Protein AF-A0A7C1RLG8-F1 (afdb_monomer_lite)

pLDDT: mean 89.91, std 11.36, range [35.06, 97.0]

Sequence (100 aa):
MPYLAQLYRNFSDKGMRVVGIAMAYDRPDQVIAFKQKYQIPYTLALDLDSTAAKAFDVQAIPETILISPRGQIVYRHSGVINIENMQKRIAAMLPDTKEK

Foldseek 3Di:
DVLVQVLCVVCVVLPDADEAEDELPDDPVVVVVVCVVVVRPHHYYYCNPCPVCVVVVPDDPPKDWDAAPVRHTPDIDHDDDDSVVVSVVSVVRGPDPPDD

Radius of gyration: 14.4 Å; chains: 1; bounding box: 33×28×38 Å

Structure (mmCIF, N/CA/C/O backbone):
data_AF-A0A7C1RLG8-F1
#
_entry.id   AF-A0A7C1RLG8-F1
#
loop_
_atom_site.group_PDB
_atom_site.id
_atom_site.type_symbol
_atom_site.label_atom_id
_atom_site.label_alt_id
_atom_site.label_comp_id
_atom_site.label_asym_id
_atom_site.label_entity_id
_atom_site.label_seq_id
_atom_site.pdbx_PDB_ins_code
_atom_site.Cartn_x
_atom_site.Cartn_y
_atom_site.Cartn_z
_atom_site.occupancy
_atom_site.B_iso_or_equiv
_atom_site.auth_seq_id
_atom_site.auth_comp_id
_atom_site.auth_asym_id
_atom_site.auth_atom_id
_atom_site.pdbx_PDB_model_num
ATOM 1 N N . MET A 1 1 ? 7.440 -7.658 2.313 1.00 60.91 1 MET A N 1
ATOM 2 C CA . MET A 1 1 ? 6.384 -6.787 2.884 1.00 60.91 1 MET A CA 1
ATOM 3 C C . MET A 1 1 ? 5.635 -7.478 4.038 1.00 60.91 1 MET A C 1
ATOM 5 O O . MET A 1 1 ? 4.418 -7.619 3.967 1.00 60.91 1 MET A O 1
ATOM 9 N N . PRO A 1 2 ? 6.301 -7.917 5.123 1.00 68.25 2 PRO A N 1
ATOM 10 C CA . PRO A 1 2 ? 5.591 -8.550 6.245 1.00 68.25 2 PRO A CA 1
ATOM 11 C C . PRO A 1 2 ? 4.615 -7.5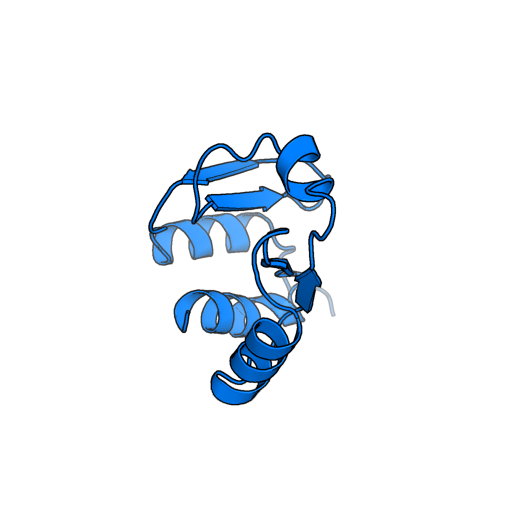83 6.937 1.00 68.25 2 PRO A C 1
ATOM 13 O O . PRO A 1 2 ? 3.546 -7.991 7.388 1.00 68.25 2 PRO A O 1
ATOM 16 N N . TYR A 1 3 ? 4.945 -6.292 6.947 1.00 81.81 3 TYR A N 1
ATOM 17 C CA . TYR A 1 3 ? 4.207 -5.285 7.699 1.00 81.81 3 TYR A CA 1
ATOM 18 C C . TYR A 1 3 ? 2.821 -4.950 7.126 1.00 81.81 3 TYR A C 1
ATOM 20 O O . TYR A 1 3 ? 1.863 -4.842 7.885 1.00 81.81 3 TYR A O 1
ATOM 28 N N . LEU A 1 4 ? 2.666 -4.852 5.798 1.00 86.81 4 LEU A N 1
ATOM 29 C CA . LEU A 1 4 ? 1.344 -4.647 5.180 1.00 86.81 4 LEU A CA 1
ATOM 30 C C . LEU A 1 4 ? 0.436 -5.865 5.380 1.00 86.81 4 LEU A C 1
ATOM 32 O O . LEU A 1 4 ? -0.752 -5.716 5.652 1.00 86.81 4 LEU A O 1
ATOM 36 N N . ALA A 1 5 ? 0.999 -7.074 5.307 1.00 89.06 5 ALA A N 1
ATOM 37 C CA . ALA A 1 5 ? 0.256 -8.295 5.594 1.00 89.06 5 ALA A CA 1
ATOM 38 C C . ALA A 1 5 ? -0.188 -8.352 7.066 1.00 89.06 5 ALA A C 1
ATOM 40 O O . ALA A 1 5 ? -1.294 -8.801 7.357 1.00 89.06 5 ALA A O 1
ATOM 41 N N . GLN A 1 6 ? 0.642 -7.862 7.993 1.00 89.12 6 GLN A N 1
ATOM 42 C CA . GLN A 1 6 ? 0.280 -7.721 9.404 1.00 89.12 6 GLN A CA 1
ATOM 43 C C . GLN A 1 6 ? -0.838 -6.692 9.609 1.00 89.12 6 GLN A C 1
ATOM 45 O O . GLN A 1 6 ? -1.815 -7.001 10.282 1.00 89.12 6 GLN A O 1
ATOM 50 N N . LEU A 1 7 ? -0.739 -5.505 9.000 1.00 90.38 7 LEU A N 1
ATOM 51 C CA . LEU A 1 7 ? -1.809 -4.501 9.033 1.00 90.38 7 LEU A CA 1
ATOM 52 C C . LEU A 1 7 ? -3.127 -5.080 8.521 1.00 90.38 7 LEU A C 1
ATOM 54 O O . LEU A 1 7 ? -4.155 -4.945 9.179 1.00 90.38 7 LEU A O 1
ATOM 58 N N . TYR A 1 8 ? -3.079 -5.769 7.379 1.00 92.94 8 TYR A N 1
ATOM 59 C CA . TYR A 1 8 ? -4.245 -6.425 6.803 1.00 92.94 8 TYR A CA 1
ATOM 60 C C . TYR A 1 8 ? -4.869 -7.428 7.771 1.00 92.94 8 TYR A C 1
ATOM 62 O O . TYR A 1 8 ? -6.058 -7.335 8.054 1.00 92.94 8 TYR A O 1
ATOM 70 N N . ARG A 1 9 ? -4.079 -8.336 8.350 1.00 91.50 9 ARG A N 1
ATOM 71 C CA . ARG A 1 9 ? -4.592 -9.302 9.334 1.00 91.50 9 ARG A CA 1
ATOM 72 C C . ARG A 1 9 ? -5.204 -8.634 10.567 1.00 91.50 9 ARG A C 1
ATOM 74 O O . ARG A 1 9 ? -6.207 -9.116 11.066 1.00 91.50 9 ARG A O 1
ATOM 81 N N . ASN A 1 10 ? -4.645 -7.518 11.032 1.00 91.06 10 ASN A N 1
ATOM 82 C CA . ASN A 1 10 ? -5.117 -6.856 12.251 1.00 91.06 10 ASN A CA 1
ATOM 83 C C . ASN A 1 10 ? -6.433 -6.082 12.072 1.00 91.06 10 ASN A C 1
ATOM 85 O O . ASN A 1 10 ? -7.159 -5.881 13.047 1.00 91.06 10 ASN A O 1
ATOM 89 N N . PHE A 1 11 ? -6.710 -5.587 10.862 1.00 93.25 11 PHE A N 1
ATOM 90 C CA . PHE A 1 11 ? -7.799 -4.632 10.636 1.00 93.25 11 PHE A CA 1
ATOM 91 C C . PHE A 1 11 ? -8.765 -5.008 9.506 1.00 93.25 11 PHE A C 1
ATOM 93 O O . PHE A 1 11 ? -9.764 -4.311 9.329 1.00 93.25 11 PHE A O 1
ATOM 100 N N . SER A 1 12 ? -8.512 -6.080 8.749 1.00 93.06 12 SER A N 1
ATOM 101 C CA . SER A 1 12 ? -9.402 -6.503 7.652 1.00 93.06 12 SER A CA 1
ATOM 102 C C . SER A 1 12 ? -10.815 -6.821 8.133 1.00 93.06 12 SER A C 1
ATOM 104 O O . SER A 1 12 ? -11.775 -6.296 7.569 1.00 93.06 12 SER A O 1
ATOM 106 N N . ASP A 1 13 ? -10.939 -7.547 9.243 1.00 92.44 13 ASP A N 1
ATOM 107 C CA . ASP A 1 13 ? -12.230 -7.867 9.873 1.00 92.44 13 ASP A CA 1
ATOM 108 C C . ASP A 1 13 ? -12.961 -6.631 10.422 1.00 92.44 13 ASP A C 1
ATOM 110 O O . ASP A 1 13 ? -14.166 -6.658 10.651 1.00 92.44 13 ASP A O 1
ATOM 114 N N . LYS A 1 14 ? -12.243 -5.517 10.600 1.00 91.88 14 LYS A N 1
ATOM 115 C CA . LYS A 1 14 ? -12.787 -4.235 11.075 1.00 91.88 14 LYS A CA 1
ATOM 116 C C . LYS A 1 14 ? -13.155 -3.284 9.933 1.00 91.88 14 LYS A C 1
ATOM 118 O O . LYS A 1 14 ? -13.524 -2.142 10.184 1.00 91.88 14 LYS A O 1
ATOM 123 N N . GLY A 1 15 ? -13.037 -3.736 8.683 1.00 91.25 15 GLY A N 1
ATOM 124 C CA . GLY A 1 15 ? -13.396 -2.970 7.489 1.00 91.25 15 GLY A CA 1
ATOM 125 C C . GLY A 1 15 ? -12.218 -2.341 6.743 1.00 91.25 15 GLY A C 1
ATOM 126 O O . GLY A 1 15 ? -12.429 -1.723 5.700 1.00 91.25 15 GLY A O 1
ATOM 127 N N . MET A 1 16 ? -10.974 -2.515 7.205 1.00 94.31 16 MET A N 1
ATOM 128 C CA . MET A 1 16 ? -9.807 -2.028 6.464 1.00 94.31 16 MET A CA 1
ATOM 129 C C . MET A 1 16 ? -9.552 -2.8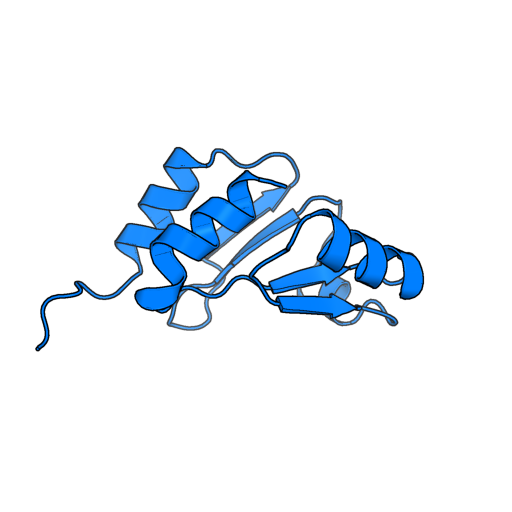91 5.222 1.00 94.31 16 MET A C 1
ATOM 131 O O . MET A 1 16 ? -9.560 -4.119 5.275 1.00 94.31 16 MET A O 1
ATOM 135 N N . ARG A 1 17 ? -9.239 -2.259 4.091 1.00 94.62 17 ARG A N 1
ATOM 136 C CA . ARG A 1 17 ? -8.783 -2.948 2.879 1.00 94.62 17 ARG A CA 1
ATOM 137 C C . ARG A 1 17 ? -7.379 -2.487 2.513 1.00 94.62 17 ARG A C 1
ATOM 139 O O . ARG A 1 17 ? -7.027 -1.331 2.718 1.00 94.62 17 ARG A O 1
ATOM 146 N N . VAL A 1 18 ? -6.588 -3.404 1.961 1.00 95.06 18 VAL A N 1
ATOM 147 C CA . VAL A 1 18 ? -5.280 -3.106 1.368 1.00 95.06 18 VAL A CA 1
ATOM 148 C C . VAL A 1 18 ? -5.333 -3.540 -0.089 1.00 95.06 18 VAL A C 1
ATOM 150 O O . VAL A 1 18 ? -5.782 -4.647 -0.393 1.00 95.06 18 VAL A O 1
ATOM 153 N N . VAL A 1 19 ? -4.877 -2.664 -0.977 1.00 95.44 19 VAL A N 1
ATOM 154 C CA . VAL A 1 19 ? -4.686 -2.964 -2.394 1.00 95.44 19 VAL A CA 1
ATOM 155 C C . VAL A 1 19 ? -3.248 -2.604 -2.729 1.00 95.44 19 VAL A C 1
ATOM 157 O O . VAL A 1 19 ? -2.857 -1.447 -2.606 1.00 95.44 19 VAL A O 1
ATOM 160 N N . GLY A 1 20 ? -2.445 -3.599 -3.096 1.00 95.06 20 GLY A N 1
ATOM 161 C CA . GLY A 1 20 ? -1.128 -3.348 -3.667 1.00 95.06 20 GLY A CA 1
ATOM 162 C C . GLY A 1 20 ? -1.255 -3.173 -5.173 1.00 95.06 20 GLY A C 1
ATOM 163 O O . GLY A 1 20 ? -1.881 -3.996 -5.840 1.00 95.06 20 GLY A O 1
ATOM 164 N N . ILE A 1 21 ? -0.669 -2.101 -5.689 1.00 95.81 21 ILE A N 1
ATOM 165 C CA . ILE A 1 21 ? -0.631 -1.805 -7.117 1.00 95.81 21 ILE A CA 1
ATOM 166 C C . ILE A 1 21 ? 0.755 -2.186 -7.630 1.00 95.81 21 ILE A C 1
ATOM 168 O O . ILE A 1 21 ? 1.756 -1.655 -7.152 1.00 95.81 21 ILE A O 1
ATOM 172 N N . ALA A 1 22 ? 0.805 -3.146 -8.545 1.00 95.50 22 ALA A N 1
ATOM 173 C CA . ALA A 1 22 ? 1.993 -3.473 -9.320 1.00 95.50 22 ALA A CA 1
ATOM 174 C C . ALA A 1 22 ? 2.008 -2.599 -10.576 1.00 95.50 22 ALA A C 1
ATOM 176 O O . ALA A 1 22 ? 0.983 -2.456 -11.242 1.00 95.50 22 ALA A O 1
ATOM 177 N N . MET A 1 23 ? 3.147 -1.985 -10.861 1.00 95.50 23 MET A N 1
ATOM 178 C CA . MET A 1 23 ? 3.292 -0.941 -11.871 1.00 95.50 23 MET A CA 1
ATOM 179 C C . MET A 1 23 ? 3.299 -1.526 -13.287 1.00 95.50 23 MET A C 1
ATOM 181 O O . MET A 1 23 ? 3.541 -2.714 -13.475 1.00 95.50 23 MET A O 1
ATOM 185 N N . ALA A 1 24 ? 3.113 -0.681 -14.305 1.00 93.12 24 ALA A N 1
ATOM 186 C CA . ALA A 1 24 ? 3.071 -1.102 -15.711 1.00 93.12 24 ALA A CA 1
ATOM 187 C C . ALA A 1 24 ? 4.309 -1.893 -16.179 1.00 93.12 24 ALA A C 1
ATOM 189 O O . ALA A 1 24 ? 4.216 -2.724 -17.079 1.00 93.12 24 ALA A O 1
ATOM 190 N N . TYR A 1 25 ? 5.473 -1.636 -15.576 1.00 92.38 25 TYR A N 1
ATOM 191 C CA . TYR A 1 25 ? 6.721 -2.339 -15.883 1.00 92.38 25 TYR A CA 1
ATOM 192 C C . TYR A 1 25 ? 6.915 -3.641 -15.085 1.00 92.38 25 TYR A C 1
ATOM 194 O O . TYR A 1 25 ? 7.870 -4.373 -15.352 1.00 92.38 25 TYR A O 1
ATOM 202 N N . ASP A 1 26 ? 6.039 -3.953 -14.125 1.00 92.69 26 ASP A N 1
ATOM 203 C CA . ASP A 1 26 ? 6.076 -5.212 -13.386 1.00 92.69 26 ASP A CA 1
ATOM 204 C C . ASP A 1 26 ? 5.469 -6.335 -14.231 1.00 92.69 26 ASP A C 1
ATOM 206 O O . ASP A 1 26 ? 4.326 -6.270 -14.689 1.00 92.69 26 ASP A O 1
ATOM 210 N N . ARG A 1 27 ? 6.223 -7.421 -14.425 1.00 95.25 27 ARG A N 1
ATOM 211 C CA . ARG A 1 27 ? 5.729 -8.549 -15.218 1.00 95.25 27 ARG A CA 1
ATOM 212 C C . ARG A 1 27 ? 4.623 -9.312 -14.468 1.00 95.25 27 ARG A C 1
ATOM 214 O O . ARG A 1 27 ? 4.845 -9.709 -13.319 1.00 95.25 27 ARG A O 1
ATOM 221 N N . PRO A 1 28 ? 3.475 -9.621 -15.104 1.00 94.75 28 PRO A N 1
ATOM 222 C CA . PRO A 1 28 ? 2.366 -10.314 -14.441 1.00 94.75 28 PRO A CA 1
ATOM 223 C C . PRO A 1 28 ? 2.742 -11.656 -13.799 1.00 94.75 28 PRO A C 1
ATOM 225 O O . PRO A 1 28 ? 2.291 -11.962 -12.695 1.00 94.75 28 PRO A O 1
ATOM 228 N N . ASP A 1 29 ? 3.600 -12.445 -14.451 1.00 96.44 29 ASP A N 1
ATOM 229 C CA . ASP A 1 29 ? 4.073 -13.734 -13.936 1.00 96.44 29 ASP A CA 1
ATOM 230 C C . ASP A 1 29 ? 4.880 -13.575 -12.639 1.00 96.44 29 ASP A C 1
ATOM 232 O O . ASP A 1 29 ? 4.686 -14.329 -11.683 1.00 96.44 29 ASP A O 1
ATOM 236 N N . GLN A 1 30 ? 5.722 -12.542 -12.563 1.00 94.81 30 GLN A N 1
ATOM 237 C CA . GLN A 1 30 ? 6.491 -12.218 -11.363 1.00 94.81 30 GLN A CA 1
ATOM 238 C C . GLN A 1 30 ? 5.595 -11.733 -10.222 1.00 94.81 30 GLN A C 1
ATOM 240 O O . GLN A 1 30 ? 5.805 -12.129 -9.076 1.00 94.81 30 GLN A O 1
ATOM 245 N N . VAL A 1 31 ? 4.565 -10.936 -10.517 1.00 94.38 31 VAL A N 1
ATOM 246 C CA . VAL A 1 31 ? 3.598 -10.463 -9.512 1.00 94.38 31 VAL A CA 1
ATOM 247 C C . VAL A 1 31 ? 2.794 -11.629 -8.930 1.00 94.38 31 VAL A C 1
ATOM 249 O O . VAL A 1 31 ? 2.621 -11.718 -7.710 1.00 94.38 31 VAL A O 1
ATOM 252 N N . ILE A 1 32 ? 2.352 -12.569 -9.771 1.00 94.31 32 ILE A N 1
ATOM 253 C CA . ILE A 1 32 ? 1.653 -13.785 -9.329 1.00 94.31 32 ILE A CA 1
ATOM 254 C C . ILE A 1 32 ? 2.575 -14.650 -8.463 1.00 94.31 32 ILE A C 1
ATOM 256 O O . ILE A 1 32 ? 2.190 -15.040 -7.357 1.00 94.31 32 ILE A O 1
ATOM 260 N N . ALA A 1 33 ? 3.804 -14.903 -8.920 1.00 95.06 33 ALA A N 1
ATOM 261 C CA . ALA A 1 33 ? 4.787 -15.670 -8.160 1.00 95.06 33 ALA A CA 1
ATOM 262 C C . ALA A 1 33 ? 5.109 -15.002 -6.813 1.00 95.06 33 ALA A C 1
ATOM 264 O O . ALA A 1 33 ? 5.203 -15.678 -5.789 1.00 95.06 33 ALA A O 1
ATOM 265 N N . PHE A 1 34 ? 5.215 -13.671 -6.780 1.00 92.19 34 PHE A N 1
ATOM 266 C CA . PHE A 1 34 ? 5.426 -12.895 -5.559 1.00 92.19 34 PHE A CA 1
ATOM 267 C C . PHE A 1 34 ? 4.256 -13.053 -4.581 1.00 92.19 34 PHE A C 1
ATOM 269 O O . PHE A 1 34 ? 4.473 -13.346 -3.402 1.00 92.19 34 PHE A O 1
ATO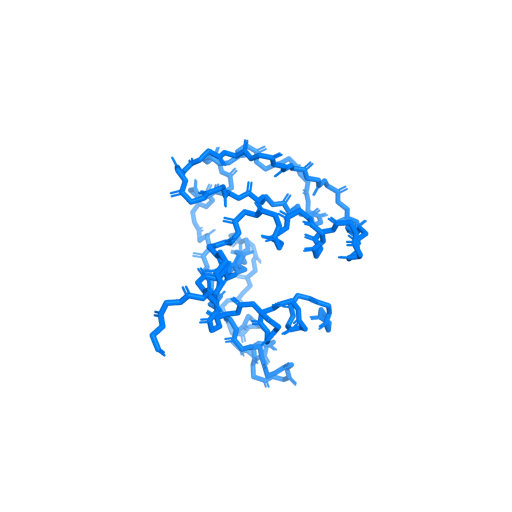M 276 N N . LYS A 1 35 ? 3.012 -12.940 -5.067 1.00 92.56 35 LYS A N 1
ATOM 277 C CA . LYS A 1 35 ? 1.801 -13.168 -4.265 1.00 92.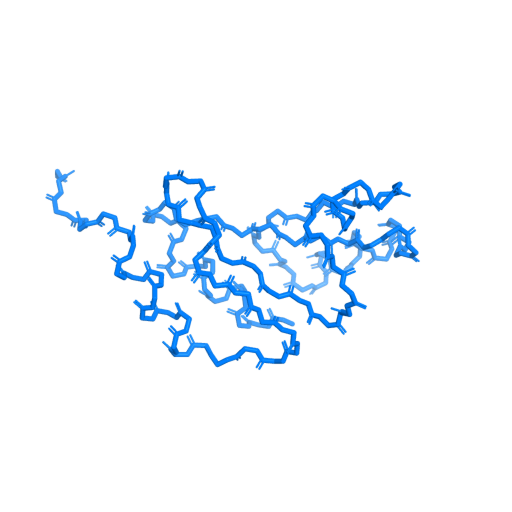56 35 LYS A CA 1
ATOM 278 C C . LYS A 1 35 ? 1.808 -14.544 -3.604 1.00 92.56 35 LYS A C 1
ATOM 280 O O . LYS A 1 35 ? 1.531 -14.641 -2.410 1.00 92.56 35 LYS A O 1
ATOM 285 N N . GLN A 1 36 ? 2.125 -15.582 -4.376 1.00 93.62 36 GLN A N 1
ATOM 286 C CA . GLN A 1 36 ? 2.149 -16.969 -3.910 1.00 93.62 36 GLN A CA 1
ATOM 287 C C . GLN A 1 36 ? 3.286 -17.206 -2.911 1.00 93.62 36 GLN A C 1
ATOM 289 O O . GLN A 1 36 ? 3.042 -17.691 -1.808 1.00 93.62 36 GLN A O 1
ATOM 294 N N . LYS A 1 37 ? 4.511 -16.794 -3.259 1.00 93.62 37 LYS A N 1
ATOM 295 C CA . LYS A 1 37 ? 5.714 -16.973 -2.434 1.00 93.62 37 LYS A CA 1
ATOM 296 C C . LYS A 1 37 ? 5.586 -16.321 -1.059 1.00 93.62 37 LYS A C 1
ATOM 298 O O . LYS A 1 37 ? 6.015 -16.902 -0.069 1.00 93.62 37 LYS A O 1
ATOM 303 N N . TYR A 1 38 ? 5.017 -15.118 -0.998 1.00 90.94 38 TYR A N 1
ATOM 304 C CA . TYR A 1 38 ? 4.872 -14.361 0.248 1.00 90.94 38 TYR A CA 1
ATOM 305 C C . TYR A 1 38 ? 3.486 -14.490 0.888 1.00 90.94 38 TYR A C 1
ATOM 307 O O . TYR A 1 38 ? 3.220 -13.795 1.869 1.00 90.94 38 TYR A O 1
ATOM 315 N N . GLN A 1 39 ? 2.620 -15.354 0.343 1.00 92.19 39 GLN A N 1
ATOM 316 C CA . GLN A 1 39 ? 1.262 -15.609 0.835 1.00 92.19 39 GLN A CA 1
ATOM 317 C C . GLN A 1 39 ? 0.500 -14.310 1.133 1.00 92.19 39 GLN A C 1
ATOM 319 O O . GLN A 1 39 ? -0.022 -14.099 2.229 1.00 92.19 39 GLN A O 1
ATOM 324 N N . ILE A 1 40 ? 0.500 -13.393 0.164 1.00 92.75 40 ILE A N 1
ATOM 325 C CA . ILE A 1 40 ? -0.043 -12.049 0.361 1.00 92.75 40 ILE A CA 1
ATOM 326 C C . ILE A 1 40 ? -1.564 -12.138 0.558 1.00 92.75 40 ILE A C 1
ATOM 328 O O . ILE A 1 40 ? -2.263 -12.568 -0.364 1.00 92.75 40 ILE A O 1
ATOM 332 N N . PRO A 1 41 ? -2.090 -11.723 1.730 1.00 93.69 41 PRO A N 1
ATOM 333 C CA . PRO A 1 41 ? -3.491 -11.945 2.088 1.00 93.69 41 PRO A CA 1
ATOM 334 C C . PRO A 1 41 ? -4.439 -10.877 1.525 1.00 93.69 41 PRO A C 1
ATOM 336 O O . PRO A 1 41 ? -5.648 -10.975 1.701 1.00 93.69 41 PRO A O 1
ATOM 339 N N . TYR A 1 42 ? -3.896 -9.845 0.879 1.00 93.94 42 TYR A N 1
ATOM 340 C CA . TYR A 1 42 ? -4.636 -8.705 0.354 1.00 93.94 42 TYR A CA 1
ATOM 341 C C . TYR A 1 42 ? -4.633 -8.670 -1.179 1.00 93.94 42 TYR A C 1
ATOM 343 O O . TYR A 1 42 ? -3.903 -9.410 -1.846 1.00 93.94 42 TYR A O 1
ATOM 351 N N . THR A 1 43 ? -5.469 -7.805 -1.750 1.00 93.69 43 THR A N 1
ATOM 352 C CA . THR A 1 43 ? -5.610 -7.674 -3.202 1.00 93.69 43 THR A CA 1
ATOM 353 C C . THR A 1 43 ? -4.337 -7.110 -3.821 1.00 93.69 43 THR A C 1
ATOM 355 O O . THR A 1 43 ? -3.790 -6.118 -3.344 1.00 93.69 43 THR A O 1
ATOM 358 N N . LEU A 1 44 ? -3.894 -7.725 -4.914 1.00 94.81 44 LEU A N 1
ATOM 359 C CA . LEU A 1 44 ? -2.866 -7.182 -5.794 1.00 94.81 44 LEU A CA 1
ATOM 360 C C . LEU A 1 44 ? -3.497 -6.913 -7.155 1.00 94.81 44 LEU A C 1
ATOM 362 O O . LEU A 1 44 ? -4.128 -7.812 -7.711 1.00 94.81 44 LEU A O 1
ATOM 366 N N . ALA A 1 45 ? -3.340 -5.692 -7.655 1.00 94.75 45 ALA A N 1
ATOM 367 C CA . ALA A 1 45 ? -3.801 -5.263 -8.968 1.00 94.75 45 ALA A CA 1
ATOM 368 C C . ALA A 1 45 ? -2.603 -4.878 -9.844 1.00 94.75 45 ALA A C 1
ATOM 370 O O . ALA A 1 45 ? -1.596 -4.395 -9.333 1.00 94.75 45 ALA A O 1
ATOM 371 N N . LEU A 1 46 ? -2.721 -5.110 -11.150 1.00 96.12 46 LEU A N 1
ATOM 372 C CA . LEU A 1 46 ? -1.731 -4.728 -12.156 1.00 96.12 46 LEU A CA 1
ATOM 373 C C . LEU A 1 46 ? -2.189 -3.429 -12.821 1.00 96.12 46 LEU A C 1
ATOM 375 O O . LEU A 1 46 ? -3.279 -3.386 -13.389 1.00 96.12 46 LEU A O 1
ATOM 379 N N . ASP A 1 47 ? -1.360 -2.396 -12.769 1.00 96.06 47 ASP A N 1
ATOM 380 C CA . ASP A 1 47 ? -1.587 -1.098 -13.403 1.00 96.06 47 ASP A CA 1
ATOM 381 C C . ASP A 1 47 ? -0.880 -1.048 -14.762 1.00 96.06 47 ASP A C 1
ATOM 383 O O . ASP A 1 47 ? 0.121 -0.360 -14.939 1.00 96.06 47 ASP A O 1
ATOM 387 N N . LEU A 1 48 ? -1.365 -1.858 -15.710 1.00 94.19 48 LEU A N 1
ATOM 388 C CA . LEU A 1 48 ? -0.692 -2.134 -16.989 1.00 94.19 48 LEU A CA 1
ATOM 389 C C . LEU A 1 48 ? -0.516 -0.895 -17.886 1.00 94.19 48 LEU A C 1
ATOM 391 O O . LEU A 1 48 ? 0.394 -0.862 -18.709 1.00 94.19 48 LEU A O 1
ATOM 395 N N . ASP A 1 49 ? -1.379 0.110 -17.745 1.00 95.38 49 ASP A N 1
ATOM 396 C CA . ASP A 1 49 ? -1.408 1.344 -18.545 1.00 95.38 49 ASP A CA 1
ATOM 397 C C . ASP A 1 49 ? -1.049 2.607 -17.729 1.00 95.38 49 ASP A C 1
ATOM 399 O O . ASP A 1 49 ? -1.149 3.747 -18.214 1.00 95.38 49 ASP A O 1
ATOM 403 N N . SER A 1 50 ? -0.588 2.403 -16.492 1.00 95.31 50 SER A N 1
ATOM 404 C CA . SER A 1 50 ? -0.298 3.451 -15.512 1.00 95.31 50 SER A CA 1
ATOM 405 C C . SER A 1 50 ? -1.505 4.339 -15.169 1.00 95.31 50 SER A C 1
ATOM 407 O O . SER A 1 50 ? -1.318 5.497 -14.781 1.00 95.31 50 SER A O 1
ATOM 409 N N . THR A 1 51 ? -2.741 3.861 -15.351 1.00 97.00 51 THR A N 1
ATOM 410 C CA . THR A 1 51 ? -3.954 4.630 -15.039 1.00 97.00 51 THR A CA 1
ATOM 411 C C . THR A 1 51 ? -4.030 4.952 -13.551 1.00 97.00 51 THR A C 1
ATOM 413 O O . THR A 1 51 ? -4.292 6.102 -13.190 1.00 97.00 51 THR A O 1
ATOM 416 N N . ALA A 1 52 ? -3.755 3.983 -12.674 1.00 95.44 52 ALA A N 1
ATOM 417 C CA . ALA A 1 52 ? -3.790 4.210 -11.233 1.00 95.44 52 ALA A CA 1
ATOM 418 C C . ALA A 1 52 ? -2.653 5.142 -10.794 1.00 95.44 52 ALA A C 1
ATOM 420 O O . ALA A 1 52 ? -2.897 6.110 -10.074 1.00 95.44 52 ALA A O 1
ATOM 421 N N . ALA A 1 53 ? -1.429 4.906 -11.274 1.00 95.25 53 ALA A N 1
ATOM 422 C CA . ALA A 1 53 ? -0.275 5.746 -10.972 1.00 95.25 53 ALA A CA 1
ATOM 423 C C . ALA A 1 53 ? -0.508 7.215 -11.356 1.00 95.25 53 ALA A C 1
ATOM 425 O O . ALA A 1 53 ? -0.216 8.109 -10.565 1.00 95.25 53 ALA A O 1
ATOM 426 N N . LYS A 1 54 ? -1.096 7.470 -12.533 1.00 95.94 54 LYS A N 1
ATOM 427 C CA . LYS A 1 54 ? -1.458 8.825 -12.981 1.00 95.94 54 LYS A CA 1
ATOM 428 C C . LYS A 1 54 ? -2.588 9.422 -12.149 1.00 95.94 54 LYS A C 1
ATOM 430 O O . LYS A 1 54 ? -2.483 10.568 -11.727 1.00 95.94 54 LYS A O 1
ATOM 435 N N . ALA A 1 55 ? -3.650 8.658 -11.888 1.00 95.69 55 ALA A N 1
ATOM 436 C CA . ALA A 1 55 ? -4.798 9.133 -11.112 1.00 95.69 55 ALA A CA 1
ATOM 437 C C . ALA A 1 55 ? -4.410 9.539 -9.681 1.00 95.69 55 ALA A C 1
ATOM 439 O O . ALA A 1 55 ? -4.985 10.470 -9.120 1.00 95.69 55 ALA A O 1
ATOM 440 N N . PHE A 1 56 ? -3.420 8.857 -9.104 1.00 94.81 56 PHE A N 1
ATOM 441 C CA . PHE A 1 56 ? -2.883 9.166 -7.785 1.00 94.81 56 PHE A CA 1
ATOM 442 C C . PHE A 1 56 ? -1.628 10.046 -7.810 1.00 94.81 56 PHE A C 1
ATOM 444 O O . PHE A 1 56 ? -1.099 10.318 -6.734 1.00 94.81 56 PHE A O 1
ATOM 451 N N . ASP A 1 57 ? -1.183 10.526 -8.974 1.00 94.44 57 ASP A N 1
ATOM 452 C CA . ASP A 1 57 ? 0.029 11.342 -9.140 1.00 94.44 57 ASP A CA 1
ATOM 453 C C . ASP A 1 57 ? 1.255 10.744 -8.419 1.00 94.44 57 ASP A C 1
ATOM 455 O O . ASP A 1 57 ? 1.905 11.387 -7.594 1.00 94.44 57 ASP A O 1
ATOM 459 N N . VAL A 1 58 ? 1.511 9.456 -8.671 1.00 93.56 58 VAL A N 1
ATOM 460 C CA . VAL A 1 58 ? 2.627 8.702 -8.083 1.00 93.56 58 VAL A CA 1
ATOM 461 C C . VAL A 1 58 ? 3.921 9.080 -8.795 1.00 93.56 58 VAL A C 1
ATOM 463 O O . VAL A 1 58 ? 4.093 8.800 -9.981 1.00 93.56 58 VAL A O 1
ATOM 466 N N . GLN A 1 59 ? 4.849 9.682 -8.054 1.00 88.06 59 GLN A N 1
ATOM 467 C CA . GLN A 1 59 ? 6.115 10.201 -8.592 1.00 88.06 59 GLN A CA 1
ATOM 468 C C . GLN A 1 59 ? 7.306 9.276 -8.301 1.00 88.06 59 GLN A C 1
ATOM 470 O O . GLN A 1 59 ? 8.294 9.274 -9.034 1.00 88.06 59 GLN A O 1
ATOM 475 N N . ALA A 1 60 ? 7.231 8.477 -7.232 1.00 89.62 60 ALA A N 1
ATOM 476 C CA . ALA A 1 60 ? 8.295 7.562 -6.834 1.00 89.62 60 ALA A CA 1
ATOM 477 C C . ALA A 1 60 ? 7.738 6.364 -6.064 1.00 89.62 60 ALA A C 1
ATOM 479 O O . ALA A 1 60 ? 6.832 6.511 -5.252 1.00 89.62 60 ALA A O 1
ATOM 480 N N . ILE A 1 61 ? 8.330 5.186 -6.265 1.00 89.19 61 ILE A N 1
ATOM 481 C CA . ILE A 1 61 ? 7.987 3.977 -5.511 1.00 89.19 61 ILE A CA 1
ATOM 482 C 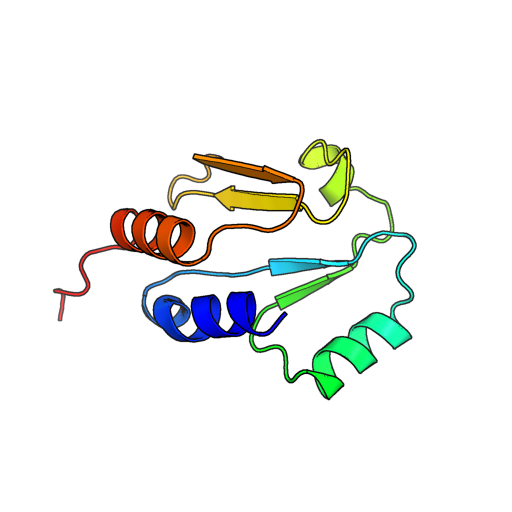C . ILE A 1 61 ? 9.069 3.634 -4.469 1.00 89.19 61 ILE A C 1
ATOM 484 O O . ILE A 1 61 ? 10.249 3.897 -4.704 1.00 89.19 61 ILE A O 1
ATOM 488 N N . PRO A 1 62 ? 8.707 3.007 -3.333 1.00 91.06 62 PRO A N 1
ATOM 489 C CA . PRO A 1 62 ? 7.343 2.690 -2.905 1.00 91.06 62 PRO A CA 1
ATOM 490 C C . PRO A 1 62 ? 6.577 3.940 -2.445 1.00 91.06 62 PRO A C 1
ATOM 492 O O . PRO A 1 62 ? 7.143 4.807 -1.784 1.00 91.06 62 PRO A O 1
ATOM 495 N N . GLU A 1 63 ? 5.277 3.994 -2.733 1.00 93.56 63 GLU A N 1
ATOM 496 C CA . GLU A 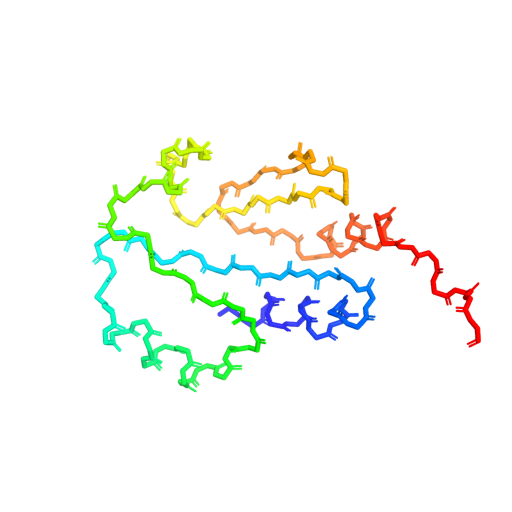1 63 ? 4.371 5.036 -2.239 1.00 93.56 63 GLU A CA 1
ATOM 497 C C . GLU A 1 63 ? 3.180 4.399 -1.522 1.00 93.56 63 GLU A C 1
ATOM 499 O O . GLU A 1 63 ? 2.606 3.413 -1.982 1.00 93.56 63 GLU A O 1
ATOM 504 N N . THR A 1 64 ? 2.828 4.939 -0.356 1.00 94.31 64 THR A N 1
ATOM 505 C CA . THR A 1 64 ? 1.670 4.505 0.429 1.00 94.31 64 THR A CA 1
ATOM 506 C C . THR A 1 64 ? 0.658 5.631 0.508 1.00 94.31 64 THR A C 1
ATOM 508 O O . THR A 1 64 ? 0.976 6.725 0.974 1.00 94.31 64 THR A O 1
ATOM 511 N N . ILE A 1 65 ? -0.577 5.333 0.118 1.00 95.00 65 ILE A N 1
ATOM 512 C CA . ILE A 1 65 ? -1.714 6.248 0.193 1.00 95.00 65 ILE A CA 1
ATOM 513 C C . ILE A 1 65 ? -2.754 5.632 1.127 1.00 95.00 65 ILE A C 1
ATOM 515 O O . ILE A 1 65 ? -3.114 4.465 0.986 1.00 95.00 65 ILE A O 1
ATOM 519 N N . LEU A 1 66 ? -3.230 6.419 2.089 1.00 95.19 66 LEU A N 1
ATOM 520 C CA . LEU A 1 66 ? -4.305 6.040 2.999 1.00 95.19 66 LEU A CA 1
ATOM 521 C C . LEU A 1 66 ? -5.553 6.844 2.660 1.00 95.19 66 LEU A C 1
ATOM 523 O O . LEU A 1 66 ? -5.537 8.079 2.671 1.00 95.19 66 LEU A O 1
ATOM 527 N N . ILE A 1 67 ? -6.631 6.120 2.391 1.00 95.75 67 ILE A N 1
ATOM 528 C CA . ILE A 1 67 ? -7.930 6.676 2.031 1.00 95.75 67 ILE A CA 1
ATOM 529 C C . ILE A 1 67 ? -8.882 6.426 3.201 1.00 95.75 67 ILE A C 1
ATOM 531 O O . ILE A 1 67 ? -8.973 5.306 3.705 1.00 95.75 67 ILE A O 1
ATOM 535 N N . SER A 1 68 ? -9.561 7.474 3.663 1.00 94.50 68 SER A N 1
ATOM 536 C CA . SER A 1 68 ? -10.546 7.380 4.739 1.00 94.50 68 SER A CA 1
ATOM 537 C C . SER A 1 68 ? -11.830 6.687 4.264 1.00 94.50 68 SER A C 1
ATOM 539 O O . SER A 1 68 ? -12.096 6.643 3.060 1.00 94.50 68 SER A O 1
ATOM 541 N N . PRO A 1 69 ? -12.704 6.230 5.180 1.00 92.06 69 PRO A N 1
ATOM 542 C CA . PRO A 1 69 ? -14.010 5.673 4.811 1.00 92.06 69 PRO A CA 1
ATOM 543 C C . PRO A 1 69 ? -14.903 6.625 3.996 1.00 92.06 69 PRO A C 1
ATOM 545 O O . PRO A 1 69 ? -15.833 6.179 3.334 1.00 92.06 69 PRO A O 1
ATOM 548 N N . ARG A 1 70 ? -14.621 7.936 4.020 1.00 92.62 70 ARG A N 1
ATOM 549 C CA . ARG A 1 70 ? -15.322 8.959 3.223 1.00 92.62 70 ARG A CA 1
ATOM 550 C C . ARG A 1 70 ? -14.721 9.156 1.824 1.00 92.62 70 ARG A C 1
ATOM 552 O O . ARG A 1 70 ? -15.102 10.092 1.132 1.00 92.62 70 ARG A O 1
ATOM 559 N N . GLY A 1 71 ? -13.755 8.326 1.424 1.00 93.38 71 GLY A N 1
ATOM 560 C CA . GLY A 1 71 ? -13.091 8.407 0.120 1.00 93.38 71 GLY A CA 1
ATOM 561 C C . GLY A 1 71 ? -12.037 9.513 0.010 1.00 93.38 71 GLY A C 1
ATOM 562 O O . GLY A 1 71 ? -11.613 9.842 -1.092 1.00 93.38 71 GLY A O 1
ATOM 563 N N . GLN A 1 72 ? -11.604 10.103 1.128 1.00 95.62 72 GLN A N 1
ATOM 564 C CA . GLN A 1 72 ? -10.620 11.190 1.122 1.00 95.62 72 GLN A CA 1
ATOM 565 C C . GLN A 1 72 ? -9.210 10.651 1.358 1.00 95.62 72 GLN A C 1
ATOM 567 O O . GLN A 1 72 ? -9.004 9.850 2.269 1.00 95.62 72 GLN A O 1
ATOM 572 N N . ILE A 1 73 ? -8.224 11.127 0.596 1.00 95.38 73 ILE A N 1
ATOM 573 C CA . ILE A 1 73 ? -6.812 10.851 0.884 1.00 95.38 73 ILE A CA 1
ATOM 574 C C . ILE A 1 73 ? -6.426 11.624 2.148 1.00 95.38 73 ILE A C 1
ATOM 576 O O . ILE A 1 73 ? -6.433 12.851 2.160 1.00 95.38 73 ILE A O 1
ATOM 580 N N . VAL A 1 74 ? -6.099 10.902 3.218 1.00 95.19 74 VAL A N 1
ATOM 581 C CA . VAL A 1 74 ? -5.767 11.478 4.536 1.00 95.19 74 VAL A CA 1
ATOM 582 C C . VAL A 1 74 ? -4.293 11.339 4.896 1.00 95.19 74 VAL A C 1
ATOM 584 O O . VAL A 1 74 ? -3.825 11.932 5.868 1.00 95.19 74 VAL A O 1
ATOM 587 N N . TYR A 1 75 ? -3.553 10.531 4.140 1.00 94.69 75 TYR A N 1
ATOM 588 C CA . TYR A 1 75 ? -2.115 10.380 4.298 1.00 94.69 75 TYR A CA 1
ATOM 589 C C . TYR A 1 75 ? -1.491 9.865 3.001 1.00 94.69 75 TYR A C 1
ATOM 591 O O . TYR A 1 75 ? -2.050 8.994 2.334 1.00 94.69 75 TYR A O 1
ATOM 599 N N . ARG A 1 76 ? -0.314 10.398 2.678 1.00 94.00 76 ARG A N 1
ATOM 600 C CA . ARG A 1 76 ? 0.538 9.986 1.564 1.00 94.00 76 ARG A CA 1
ATOM 601 C C . ARG A 1 76 ? 1.983 9.972 2.048 1.00 94.00 76 ARG A C 1
ATOM 603 O O . ARG A 1 76 ? 2.390 10.879 2.774 1.00 94.00 76 ARG A O 1
ATOM 610 N N . HIS A 1 77 ? 2.743 8.948 1.676 1.00 92.88 77 HIS A N 1
ATOM 611 C CA . HIS A 1 77 ? 4.154 8.847 2.030 1.00 92.88 77 HIS A CA 1
ATOM 612 C C . HIS A 1 77 ? 4.943 8.053 0.998 1.00 92.88 77 HIS A C 1
ATOM 614 O O . HIS A 1 77 ? 4.605 6.905 0.706 1.00 92.88 77 HIS A O 1
ATOM 620 N N . SER A 1 78 ? 6.017 8.660 0.505 1.00 91.94 78 SER A N 1
ATOM 621 C CA . SER A 1 78 ? 7.014 8.005 -0.337 1.00 91.94 78 SER A CA 1
ATOM 622 C C . SER A 1 78 ? 8.114 7.415 0.545 1.00 91.94 78 SER A C 1
ATOM 624 O O . SER A 1 78 ? 8.643 8.094 1.423 1.00 91.94 78 SER A O 1
ATOM 626 N N . GLY A 1 79 ? 8.465 6.155 0.305 1.00 88.69 79 GLY A N 1
ATOM 627 C CA . GLY A 1 79 ? 9.457 5.417 1.081 1.00 88.69 79 GLY A CA 1
ATOM 628 C C . GLY A 1 79 ? 8.853 4.508 2.155 1.00 88.69 79 GLY A C 1
ATOM 629 O O . GLY A 1 79 ? 7.739 3.993 2.035 1.00 88.69 79 GLY A O 1
ATOM 630 N N . VAL A 1 80 ? 9.644 4.238 3.194 1.00 86.88 80 VAL A N 1
ATOM 631 C CA . VAL A 1 80 ? 9.302 3.267 4.241 1.00 86.88 80 VAL A CA 1
ATOM 632 C C . VAL A 1 80 ? 8.425 3.920 5.307 1.00 86.88 80 VAL A C 1
ATOM 634 O O . VAL A 1 80 ? 8.871 4.789 6.051 1.00 86.88 80 VAL A O 1
ATOM 637 N N . ILE A 1 81 ? 7.187 3.444 5.432 1.00 89.56 81 ILE A N 1
ATOM 638 C CA . ILE A 1 81 ? 6.250 3.921 6.454 1.00 89.56 81 ILE A CA 1
ATOM 639 C C . ILE A 1 81 ? 6.626 3.454 7.868 1.00 89.56 81 ILE A C 1
ATOM 641 O O . ILE A 1 81 ? 7.071 2.324 8.081 1.00 89.56 81 ILE A O 1
ATOM 645 N N . ASN A 1 82 ? 6.335 4.294 8.866 1.00 90.19 82 ASN A N 1
ATOM 646 C CA . ASN A 1 82 ? 6.305 3.875 10.266 1.00 90.19 82 ASN A CA 1
ATOM 647 C C . ASN A 1 82 ? 4.982 3.143 10.557 1.00 90.19 82 ASN A C 1
ATOM 649 O O . ASN A 1 82 ? 3.899 3.733 10.498 1.00 90.19 82 ASN A O 1
ATOM 653 N N . ILE A 1 83 ? 5.080 1.854 10.882 1.00 87.38 83 ILE A N 1
ATOM 654 C CA . ILE A 1 83 ? 3.917 0.978 11.048 1.00 87.38 83 ILE A CA 1
ATOM 655 C C . ILE A 1 83 ? 3.088 1.329 12.277 1.00 87.38 83 ILE A C 1
ATOM 657 O O . ILE A 1 83 ? 1.868 1.315 12.182 1.00 87.38 83 ILE A O 1
ATOM 661 N N . GLU A 1 84 ? 3.700 1.700 13.397 1.00 90.62 84 GLU A N 1
ATOM 662 C CA . GLU A 1 84 ? 2.955 2.062 14.608 1.00 90.62 84 GLU A CA 1
ATOM 663 C C . GLU A 1 84 ? 2.085 3.302 14.381 1.00 90.62 84 GLU A C 1
ATOM 665 O O . GLU A 1 84 ? 0.908 3.335 14.743 1.00 90.62 84 GLU A O 1
ATOM 670 N N . ASN A 1 85 ? 2.640 4.314 13.712 1.00 91.56 85 ASN A N 1
ATOM 671 C CA . ASN A 1 85 ? 1.895 5.516 13.349 1.00 91.56 85 ASN A CA 1
ATOM 672 C C . ASN A 1 85 ? 0.774 5.199 12.355 1.00 91.56 85 ASN A C 1
ATOM 674 O O . ASN A 1 85 ? -0.325 5.743 12.473 1.00 91.56 85 ASN A O 1
ATOM 678 N N . MET A 1 86 ? 1.029 4.299 11.403 1.00 91.94 86 MET A N 1
ATOM 679 C CA . MET A 1 86 ? 0.016 3.831 10.460 1.00 91.94 86 MET A CA 1
ATOM 680 C C . MET A 1 86 ? -1.123 3.092 11.181 1.00 91.94 86 MET A C 1
ATOM 682 O O . MET A 1 86 ? -2.291 3.391 10.945 1.00 91.94 86 MET A O 1
ATOM 686 N N . GLN A 1 87 ? -0.801 2.196 12.117 1.00 92.06 87 GLN A N 1
ATOM 687 C CA . GLN A 1 87 ? -1.779 1.467 12.930 1.00 92.06 87 GLN A CA 1
ATOM 688 C C . GLN A 1 87 ? -2.674 2.412 13.729 1.00 92.06 87 GLN A C 1
ATOM 690 O O . GLN A 1 87 ? -3.891 2.255 13.703 1.00 92.06 87 GLN A O 1
ATOM 695 N N . LYS A 1 88 ? -2.090 3.415 14.397 1.00 92.75 88 LYS A N 1
ATOM 696 C CA . LYS A 1 88 ? -2.850 4.414 15.165 1.00 92.75 88 LYS A CA 1
ATOM 697 C C . LYS A 1 88 ? -3.812 5.202 14.276 1.00 92.75 88 LYS A C 1
ATOM 699 O O . LYS A 1 88 ? -4.970 5.380 14.641 1.00 92.75 88 LYS A O 1
ATOM 704 N N . ARG A 1 89 ? -3.353 5.637 13.096 1.00 93.06 89 ARG A N 1
ATOM 705 C CA . ARG A 1 89 ? -4.190 6.353 12.118 1.00 93.06 89 ARG A CA 1
ATOM 706 C C . ARG A 1 89 ? -5.356 5.494 11.646 1.00 93.06 89 ARG A C 1
ATOM 708 O O . ARG A 1 89 ? -6.486 5.961 11.665 1.00 93.06 89 ARG A O 1
ATOM 715 N N . ILE A 1 90 ? -5.082 4.252 11.248 1.00 92.88 90 ILE A N 1
ATOM 716 C CA . ILE A 1 90 ? -6.110 3.308 10.797 1.00 92.88 90 ILE A CA 1
ATOM 717 C C . ILE A 1 90 ? -7.122 3.058 11.914 1.00 92.88 90 ILE A C 1
ATOM 719 O O . ILE A 1 90 ? -8.314 3.213 11.686 1.00 92.88 90 ILE A O 1
ATOM 723 N N . ALA A 1 91 ? -6.662 2.734 13.124 1.00 91.88 91 ALA A N 1
ATOM 724 C CA . ALA A 1 91 ? -7.538 2.457 14.258 1.00 91.88 91 ALA A CA 1
ATOM 725 C C . ALA A 1 91 ? -8.480 3.630 14.572 1.00 91.88 91 ALA A C 1
ATOM 727 O O . ALA A 1 91 ? -9.652 3.396 14.833 1.00 91.88 91 ALA A O 1
ATOM 728 N N . ALA A 1 92 ? -8.002 4.874 14.469 1.00 91.75 92 ALA A N 1
ATOM 729 C CA . ALA A 1 92 ? -8.819 6.072 14.674 1.00 91.75 92 ALA A CA 1
ATOM 730 C C . ALA A 1 92 ? -9.879 6.315 13.578 1.00 91.75 92 ALA A C 1
ATOM 732 O O . ALA A 1 92 ? -10.754 7.159 13.752 1.00 91.75 92 ALA A O 1
ATOM 733 N N . MET A 1 93 ? -9.784 5.628 12.436 1.00 90.88 93 MET A N 1
ATOM 734 C CA . MET A 1 93 ? -10.708 5.767 11.303 1.00 90.88 93 MET A CA 1
ATOM 735 C C . MET A 1 93 ? -11.679 4.602 11.154 1.00 90.88 93 MET A C 1
ATOM 737 O O . MET A 1 93 ? -12.610 4.691 10.354 1.00 90.88 93 MET A O 1
ATOM 741 N N . LEU A 1 94 ? -11.451 3.505 11.868 1.00 88.12 94 LEU A N 1
ATOM 742 C CA . LEU A 1 94 ? -12.342 2.359 11.837 1.00 88.12 94 LEU A CA 1
ATOM 743 C C . LEU A 1 94 ? -13.475 2.567 12.844 1.00 88.12 94 LEU A C 1
ATOM 745 O O . LEU A 1 94 ? -13.267 3.213 13.871 1.00 88.12 94 LEU A O 1
ATOM 749 N N . PRO A 1 95 ? -14.675 2.042 12.559 1.00 78.88 95 PRO A N 1
ATOM 750 C CA . PRO A 1 95 ? -15.763 2.091 13.520 1.00 78.88 95 PRO A CA 1
ATOM 751 C C . PRO A 1 95 ? -15.342 1.382 14.811 1.00 78.88 95 PRO A C 1
ATOM 753 O O . PRO A 1 95 ? -14.705 0.321 14.764 1.00 78.88 95 PRO A O 1
ATOM 756 N N . ASP A 1 96 ? -15.725 1.947 15.960 1.00 62.47 96 ASP A N 1
ATOM 757 C CA . ASP A 1 96 ? -15.657 1.228 17.226 1.00 62.47 96 ASP A CA 1
ATOM 758 C C . ASP A 1 96 ? -16.437 -0.067 17.041 1.00 62.47 96 ASP A C 1
ATOM 760 O O . ASP A 1 96 ? -17.643 -0.060 16.798 1.00 62.47 96 ASP A O 1
ATOM 764 N N . THR A 1 97 ? -15.744 -1.200 17.103 1.00 52.28 97 THR A N 1
ATOM 765 C CA . THR A 1 97 ? -16.382 -2.513 17.024 1.00 52.28 97 THR A CA 1
ATOM 766 C C . THR A 1 97 ? -17.082 -2.776 18.361 1.00 52.28 97 THR A C 1
ATOM 768 O O . THR A 1 97 ? -16.642 -3.583 19.172 1.00 52.28 97 THR A O 1
ATOM 771 N N . LYS A 1 98 ? -18.143 -2.015 18.632 1.00 42.09 98 LYS A N 1
ATOM 772 C CA . LYS A 1 98 ? -19.132 -2.235 19.682 1.00 42.09 98 LYS A CA 1
ATOM 773 C C . LYS A 1 98 ? -20.514 -2.100 19.059 1.00 42.09 98 LYS A C 1
ATOM 775 O O . LYS A 1 98 ? -21.249 -1.183 19.386 1.00 42.09 98 LYS A O 1
ATOM 780 N N . GLU A 1 99 ? -20.854 -3.006 18.150 1.00 39.66 99 GLU A N 1
ATOM 781 C CA . GLU A 1 99 ? -22.250 -3.210 17.755 1.00 39.66 99 GLU A CA 1
ATOM 782 C C . GLU A 1 99 ? -22.438 -4.592 17.113 1.00 39.66 99 GLU A C 1
ATOM 784 O O . GLU A 1 99 ? -22.463 -4.745 15.894 1.00 39.66 99 GLU A O 1
ATOM 789 N N . LYS A 1 100 ? -22.488 -5.621 17.965 1.00 35.06 100 LYS A N 1
ATOM 790 C CA . LYS A 1 100 ? -23.631 -6.528 18.200 1.00 35.06 100 LYS A CA 1
ATOM 791 C C . LYS A 1 100 ? -23.171 -7.800 18.899 1.00 35.06 100 LYS A C 1
ATOM 793 O O . LYS A 1 100 ? -22.186 -8.409 18.435 1.00 35.06 100 LYS A O 1
#

Secondary structure (DSSP, 8-state):
-HHHHHHHHHHGGGT---EEEEPTTS-HHHHHHHHHHTT--SEEEE-TTSHHHHHTT--SSSEEEEE-TTS-EEEEEES---HHHHHHHHHTTS--S---